Protein AF-A0A3D0R7E2-F1 (afdb_monomer_lite)

Radius of gyration: 16.31 Å; chains: 1; bounding box: 34×28×52 Å

Sequence (119 aa):
MNPTELSHALAQRSPPKRLQFIRQIILKQNQARFCEDGIIRMGTLKSIESARMDIGVKMAERLVHKLSLEGILCDKDLFLAPNSLCVIRFDDTQKALTQKARQSLEIIRQKVTQLVPIT

Foldseek 3Di:
DDQVVLQVVLQQDALLVNLVCCQCPVLVHDLCVLCVVVLDDSVRNVCSNVVVDAQDPVNLVSSQVSVVQCQKHFDSCSRHPSRDRTGIDGGVPSPVVSVVVVVVVVVVVVVVCVVDPPD

Structure (mmCIF, N/CA/C/O backbone):
data_AF-A0A3D0R7E2-F1
#
_entry.id   AF-A0A3D0R7E2-F1
#
loop_
_atom_site.group_PDB
_atom_site.id
_atom_site.type_symbol
_atom_site.label_atom_id
_atom_site.label_alt_id
_atom_site.label_comp_id
_atom_site.label_asym_id
_atom_site.label_entity_id
_atom_site.label_seq_id
_atom_site.pdbx_PDB_ins_code
_atom_site.Cartn_x
_atom_site.Cartn_y
_atom_site.Cartn_z
_atom_site.occupancy
_a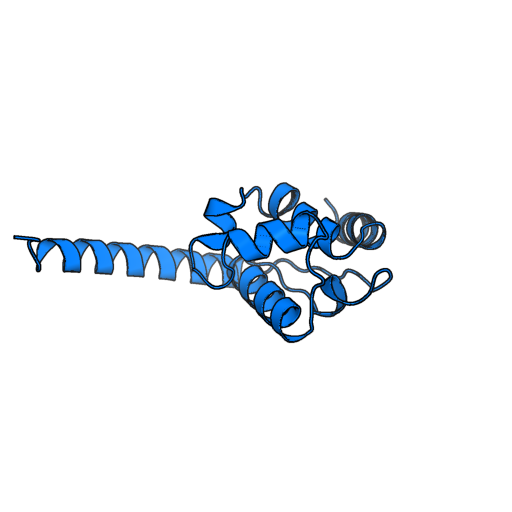tom_site.B_iso_or_equiv
_atom_site.auth_seq_id
_atom_site.auth_comp_id
_atom_site.auth_asym_id
_atom_site.auth_atom_id
_atom_site.pdbx_PDB_model_num
ATOM 1 N N . MET A 1 1 ? 6.471 16.818 -7.713 1.00 64.31 1 MET A N 1
ATOM 2 C CA . MET A 1 1 ? 6.931 15.721 -8.587 1.00 64.31 1 MET A CA 1
ATOM 3 C C . MET A 1 1 ? 5.909 15.607 -9.693 1.00 64.31 1 MET A C 1
ATOM 5 O O . MET A 1 1 ? 4.727 15.542 -9.364 1.00 64.31 1 MET A O 1
ATOM 9 N N . ASN A 1 2 ? 6.313 15.691 -10.958 1.00 75.69 2 ASN A N 1
ATOM 10 C CA . ASN A 1 2 ? 5.343 15.506 -12.036 1.00 75.69 2 ASN A CA 1
ATOM 11 C C . ASN A 1 2 ? 4.942 14.008 -12.131 1.00 75.69 2 ASN A C 1
ATOM 13 O O . ASN A 1 2 ? 5.660 13.142 -11.613 1.00 75.69 2 ASN A O 1
ATOM 17 N N . PRO A 1 3 ? 3.789 13.667 -12.735 1.00 73.56 3 PRO A N 1
ATOM 18 C CA . PRO A 1 3 ? 3.322 12.277 -12.807 1.00 73.56 3 PRO A CA 1
ATOM 19 C C . PRO A 1 3 ? 4.285 11.327 -13.542 1.00 73.56 3 PRO A C 1
ATOM 21 O O . PRO A 1 3 ? 4.395 10.150 -13.190 1.00 73.56 3 PRO A O 1
ATOM 24 N N . THR A 1 4 ? 5.015 11.836 -14.536 1.00 76.06 4 THR A N 1
ATOM 25 C CA . THR A 1 4 ? 5.952 11.063 -15.365 1.00 76.06 4 THR A CA 1
ATOM 26 C C . THR A 1 4 ? 7.209 10.662 -14.587 1.00 76.06 4 THR A C 1
ATOM 28 O O . THR A 1 4 ? 7.591 9.493 -14.579 1.00 76.06 4 THR A O 1
ATOM 31 N N . GLU A 1 5 ? 7.813 11.602 -13.859 1.00 81.75 5 GLU A N 1
ATOM 32 C CA . GLU A 1 5 ? 8.950 11.385 -12.954 1.00 81.75 5 GLU A CA 1
ATOM 33 C C . GLU A 1 5 ? 8.604 10.384 -11.858 1.00 81.75 5 GLU A C 1
ATOM 35 O O . GLU A 1 5 ? 9.414 9.521 -11.524 1.00 81.75 5 GLU A O 1
ATOM 40 N N . LEU A 1 6 ? 7.395 10.489 -11.300 1.00 84.94 6 LEU A N 1
ATOM 41 C CA . LEU A 1 6 ? 6.930 9.591 -10.251 1.00 84.94 6 LEU A CA 1
ATOM 42 C C . LEU A 1 6 ? 6.809 8.154 -10.771 1.00 84.94 6 LEU A C 1
ATOM 44 O O . LEU A 1 6 ? 7.311 7.221 -10.142 1.00 84.94 6 LEU A O 1
ATOM 48 N N . SER A 1 7 ? 6.192 7.996 -11.942 1.00 83.44 7 SER A N 1
ATOM 49 C CA . SER A 1 7 ? 6.028 6.696 -12.596 1.00 83.44 7 SER A CA 1
ATOM 50 C C . SER A 1 7 ? 7.387 6.062 -12.909 1.00 83.44 7 SER A C 1
ATOM 52 O O . SER A 1 7 ? 7.603 4.885 -12.623 1.00 83.44 7 SER A O 1
ATOM 54 N N . HIS A 1 8 ? 8.341 6.853 -13.409 1.00 84.00 8 HIS A N 1
ATOM 55 C CA . HIS A 1 8 ? 9.701 6.394 -13.692 1.00 84.00 8 HIS A CA 1
ATOM 56 C C . HIS A 1 8 ? 10.473 6.013 -12.415 1.00 84.00 8 HIS A C 1
ATOM 58 O O . HIS A 1 8 ? 11.107 4.958 -12.357 1.00 84.00 8 HIS A O 1
ATOM 64 N N . ALA A 1 9 ? 10.378 6.819 -11.351 1.00 86.19 9 ALA A N 1
ATOM 65 C CA . ALA A 1 9 ? 11.028 6.535 -10.071 1.00 86.19 9 ALA A CA 1
ATOM 66 C C . ALA A 1 9 ? 10.532 5.222 -9.437 1.00 86.19 9 ALA A C 1
ATOM 68 O O . ALA A 1 9 ? 11.321 4.481 -8.839 1.00 86.19 9 ALA A O 1
ATOM 69 N N . LEU A 1 10 ? 9.238 4.924 -9.577 1.00 88.56 10 LEU A N 1
ATOM 70 C CA . LEU A 1 10 ? 8.627 3.680 -9.112 1.00 88.56 10 LEU A CA 1
ATOM 71 C C . LEU A 1 10 ? 8.991 2.484 -9.994 1.00 88.56 10 LEU A C 1
ATOM 73 O O . LEU A 1 10 ? 9.296 1.419 -9.457 1.00 88.56 10 LEU A O 1
ATOM 77 N N . ALA A 1 11 ? 9.020 2.656 -11.317 1.00 86.75 11 ALA A N 1
ATOM 78 C CA . ALA A 1 11 ? 9.357 1.586 -12.254 1.00 86.75 11 ALA A CA 1
ATOM 79 C C . ALA A 1 11 ? 10.747 0.990 -11.972 1.00 86.75 11 ALA A C 1
ATOM 81 O O . ALA A 1 11 ? 10.898 -0.226 -11.976 1.00 86.75 11 ALA A O 1
ATOM 82 N N . GLN A 1 12 ? 11.725 1.825 -11.599 1.00 87.25 12 GLN A N 1
ATOM 83 C CA . GLN A 1 12 ? 13.088 1.395 -11.249 1.00 87.25 12 GLN A CA 1
ATOM 84 C C . GLN A 1 12 ? 13.216 0.661 -9.899 1.00 87.25 12 GLN A C 1
ATOM 86 O O . GLN A 1 12 ? 14.321 0.320 -9.477 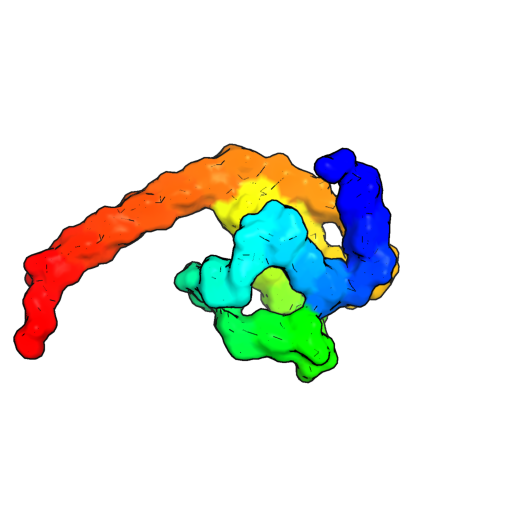1.00 87.25 12 GLN A O 1
ATOM 91 N N . ARG A 1 13 ? 12.117 0.462 -9.164 1.00 90.44 13 ARG A N 1
ATOM 92 C CA . ARG A 1 13 ? 12.121 -0.136 -7.820 1.00 90.44 13 ARG A CA 1
ATOM 93 C C . ARG A 1 13 ? 11.455 -1.497 -7.848 1.00 90.44 13 ARG A C 1
ATOM 95 O O . ARG A 1 13 ? 10.458 -1.689 -8.534 1.00 90.44 13 ARG A O 1
ATOM 102 N N . SER A 1 14 ? 11.955 -2.415 -7.024 1.00 91.88 14 SER A N 1
ATOM 103 C CA . SER A 1 14 ? 11.247 -3.666 -6.755 1.00 91.88 14 SER A CA 1
ATOM 104 C C . SER A 1 14 ? 9.911 -3.392 -6.049 1.00 91.88 14 SER A C 1
ATOM 106 O O . SER A 1 14 ? 9.773 -2.357 -5.383 1.00 91.88 14 SER A O 1
ATOM 108 N N . PRO A 1 15 ? 8.931 -4.307 -6.123 1.00 92.75 15 PRO A N 1
ATOM 109 C CA . PRO A 1 15 ? 7.625 -4.092 -5.507 1.00 92.75 15 PRO A CA 1
ATOM 110 C C . PRO A 1 15 ? 7.654 -3.713 -4.010 1.00 92.75 15 PRO A C 1
ATOM 112 O O . PRO A 1 15 ? 7.006 -2.729 -3.637 1.00 92.75 15 PRO A O 1
ATOM 115 N N . PRO A 1 16 ? 8.477 -4.355 -3.151 1.00 94.50 16 PRO A N 1
ATOM 116 C CA . PRO A 1 16 ? 8.696 -3.897 -1.776 1.00 94.50 16 PRO A CA 1
ATOM 117 C C . PRO A 1 16 ? 9.165 -2.443 -1.659 1.00 94.50 16 PRO A C 1
ATOM 119 O O . PRO A 1 16 ? 8.710 -1.686 -0.799 1.00 94.50 16 PRO A O 1
ATOM 122 N N . LYS A 1 17 ? 10.087 -2.036 -2.538 1.00 94.50 17 LYS A N 1
ATOM 123 C CA . LYS A 1 17 ? 10.670 -0.693 -2.542 1.00 94.50 17 LYS A CA 1
ATOM 124 C C . LYS A 1 17 ? 9.717 0.353 -3.106 1.00 94.50 17 LYS A C 1
ATOM 126 O O . LYS A 1 17 ? 9.777 1.498 -2.664 1.00 94.50 17 LYS A O 1
ATOM 131 N N . ARG A 1 18 ? 8.805 -0.023 -4.005 1.00 93.88 18 ARG A N 1
ATOM 132 C CA . ARG A 1 18 ? 7.697 0.841 -4.443 1.00 93.88 18 ARG A CA 1
ATOM 133 C C . ARG A 1 18 ? 6.769 1.164 -3.286 1.00 93.88 18 ARG A C 1
ATOM 135 O O . ARG A 1 18 ? 6.519 2.338 -3.037 1.00 93.88 18 ARG A O 1
ATOM 142 N N . LEU A 1 19 ? 6.334 0.152 -2.530 1.00 95.31 19 LEU A N 1
ATOM 143 C CA . LEU A 1 19 ? 5.502 0.363 -1.344 1.00 95.31 19 LEU A CA 1
ATOM 144 C C . LEU A 1 19 ? 6.190 1.287 -0.331 1.00 95.31 19 LEU A C 1
ATOM 146 O O . LEU A 1 19 ? 5.600 2.272 0.118 1.00 95.31 19 LEU A O 1
ATOM 150 N N . GLN A 1 20 ? 7.463 1.012 -0.034 1.00 96.06 20 GLN A N 1
ATOM 151 C CA . GLN A 1 20 ? 8.253 1.848 0.866 1.00 96.06 20 GLN A CA 1
ATOM 152 C C . GLN A 1 20 ? 8.333 3.301 0.372 1.00 96.06 20 GLN A C 1
ATOM 154 O O . GLN A 1 20 ? 8.143 4.229 1.160 1.00 96.06 20 GLN A O 1
ATOM 159 N N . PHE A 1 21 ? 8.576 3.503 -0.925 1.00 94.69 21 PHE A N 1
ATOM 160 C CA . PHE A 1 21 ? 8.648 4.827 -1.539 1.00 94.69 21 PHE A CA 1
ATOM 161 C C . PHE A 1 21 ? 7.315 5.574 -1.450 1.00 94.69 21 PHE A C 1
ATOM 163 O O . PHE A 1 21 ? 7.291 6.726 -1.022 1.00 94.69 21 PHE A O 1
ATOM 170 N N . ILE A 1 22 ? 6.199 4.922 -1.788 1.00 94.56 22 ILE A N 1
ATOM 171 C CA . ILE A 1 22 ? 4.862 5.524 -1.705 1.00 94.56 22 ILE A CA 1
ATOM 172 C C . ILE A 1 22 ? 4.583 5.978 -0.272 1.00 94.56 22 ILE A C 1
ATOM 174 O O . ILE A 1 22 ? 4.219 7.129 -0.038 1.00 94.56 22 ILE A O 1
ATOM 178 N N . ARG A 1 23 ? 4.827 5.111 0.713 1.00 95.75 23 ARG A N 1
ATOM 179 C CA . ARG A 1 23 ? 4.572 5.433 2.118 1.00 95.75 23 ARG A CA 1
ATOM 180 C C . ARG A 1 23 ? 5.451 6.580 2.630 1.00 95.75 23 ARG A C 1
ATOM 182 O O . ARG A 1 23 ? 4.949 7.486 3.293 1.00 95.75 23 ARG A O 1
ATOM 189 N N . GLN A 1 24 ? 6.755 6.542 2.359 1.00 95.19 24 GLN A N 1
ATOM 190 C CA . GLN A 1 24 ? 7.706 7.495 2.941 1.00 95.19 24 GLN A CA 1
ATOM 191 C C . GLN A 1 24 ? 7.767 8.823 2.188 1.00 95.19 24 GLN A C 1
ATOM 193 O O . GLN A 1 24 ? 7.828 9.875 2.816 1.00 95.19 24 GLN A O 1
ATOM 198 N N . ILE A 1 25 ? 7.758 8.786 0.856 1.00 93.25 25 ILE A N 1
ATOM 199 C CA . ILE A 1 25 ? 8.008 9.966 0.023 1.00 93.25 25 ILE A CA 1
ATOM 200 C C . ILE A 1 25 ? 6.700 10.641 -0.375 1.00 93.25 25 ILE A C 1
ATOM 202 O O . ILE A 1 25 ? 6.582 11.859 -0.254 1.00 93.25 25 ILE A O 1
ATOM 206 N N . ILE A 1 26 ? 5.706 9.860 -0.811 1.00 91.12 26 ILE A N 1
ATOM 207 C CA . ILE A 1 26 ? 4.427 10.407 -1.282 1.00 91.12 26 ILE A CA 1
ATOM 208 C C . ILE A 1 26 ? 3.524 10.735 -0.090 1.00 91.12 26 ILE A C 1
ATOM 210 O O . ILE A 1 26 ? 3.101 11.876 0.078 1.00 91.12 26 ILE A O 1
ATOM 214 N N . LEU A 1 27 ? 3.258 9.745 0.765 1.00 91.88 27 LEU A N 1
ATOM 215 C CA . LEU A 1 27 ? 2.347 9.899 1.902 1.00 91.88 27 LEU A CA 1
ATOM 216 C C . LEU A 1 27 ? 3.001 10.556 3.121 1.00 91.88 27 LEU A C 1
ATOM 218 O O . LEU A 1 27 ? 2.291 11.084 3.975 1.00 91.88 27 LEU A O 1
ATOM 222 N N . LYS A 1 28 ? 4.338 10.530 3.214 1.00 94.75 28 LYS A N 1
ATOM 223 C CA . LYS A 1 28 ? 5.105 11.036 4.366 1.00 94.75 28 LYS A CA 1
ATOM 224 C C . LYS A 1 28 ? 4.661 10.409 5.695 1.00 94.75 28 LYS A C 1
ATOM 226 O O . LYS A 1 28 ? 4.552 11.081 6.719 1.00 94.75 28 LYS A O 1
ATOM 231 N N . GLN A 1 29 ? 4.389 9.104 5.678 1.00 94.06 29 GLN A N 1
ATOM 232 C CA . GLN A 1 29 ? 3.935 8.341 6.841 1.00 94.06 29 GLN A CA 1
ATOM 233 C C . GLN A 1 29 ? 5.007 7.355 7.322 1.00 94.06 29 GLN A C 1
ATOM 235 O O . GLN A 1 29 ? 5.719 6.721 6.537 1.00 94.06 29 GLN A O 1
ATOM 240 N N . ASN A 1 30 ? 5.101 7.169 8.639 1.00 95.56 30 ASN A N 1
ATOM 241 C CA . ASN A 1 30 ? 5.826 6.038 9.219 1.00 95.56 30 ASN A CA 1
ATOM 242 C C . ASN A 1 30 ? 4.965 4.755 9.157 1.00 95.56 30 ASN A C 1
ATOM 244 O O . ASN A 1 30 ? 3.800 4.797 8.760 1.00 95.56 30 ASN A O 1
ATOM 248 N N . GLN A 1 31 ? 5.539 3.601 9.512 1.00 94.94 31 GLN A N 1
ATOM 249 C CA . GLN A 1 31 ? 4.824 2.316 9.453 1.00 94.94 31 GLN A CA 1
ATOM 250 C C . GLN A 1 31 ? 3.608 2.279 10.392 1.00 94.94 31 GLN A C 1
ATOM 252 O O . GLN A 1 31 ? 2.561 1.781 9.994 1.00 94.94 31 GLN A O 1
ATOM 257 N N . ALA A 1 32 ? 3.725 2.838 11.601 1.00 94.44 32 ALA A N 1
ATOM 258 C CA . ALA A 1 32 ? 2.641 2.848 12.583 1.00 94.44 32 ALA A CA 1
ATOM 259 C C . ALA A 1 32 ? 1.412 3.607 12.062 1.00 94.44 32 ALA A C 1
ATOM 261 O O . ALA A 1 32 ? 0.317 3.054 12.037 1.00 94.44 32 ALA A O 1
ATOM 262 N N . ARG A 1 33 ? 1.612 4.829 11.555 1.00 94.12 33 ARG A N 1
ATOM 263 C CA . ARG A 1 33 ? 0.544 5.661 10.988 1.00 94.12 33 ARG A CA 1
ATOM 264 C C . ARG A 1 33 ? -0.079 5.034 9.744 1.00 94.12 33 ARG A C 1
ATOM 266 O O . ARG A 1 33 ? -1.292 5.056 9.584 1.00 94.12 33 ARG A O 1
ATOM 273 N N . PHE A 1 34 ? 0.735 4.441 8.873 1.00 95.69 34 PHE A N 1
ATOM 274 C CA . PHE A 1 34 ? 0.217 3.758 7.688 1.00 95.69 34 PHE A CA 1
ATOM 275 C C . PHE A 1 34 ? -0.683 2.565 8.054 1.00 95.69 34 PHE A C 1
ATOM 277 O O . PHE A 1 34 ? -1.666 2.307 7.367 1.00 95.69 34 PHE A O 1
ATOM 284 N N . CYS A 1 35 ? -0.379 1.869 9.150 1.00 95.81 35 CYS A N 1
ATOM 285 C CA . CYS A 1 35 ? -1.104 0.688 9.622 1.00 95.81 35 CYS A CA 1
ATOM 286 C C . CYS A 1 35 ? -2.230 0.982 10.631 1.00 95.81 35 CYS A C 1
ATOM 288 O O . CYS A 1 35 ? -2.819 0.038 11.152 1.00 95.81 35 CYS A O 1
ATOM 290 N N . GLU A 1 36 ? -2.525 2.251 10.926 1.00 92.00 36 GLU A N 1
ATOM 291 C CA . GLU A 1 36 ? -3.444 2.654 12.004 1.00 92.00 36 GLU A CA 1
ATOM 292 C C . GLU A 1 36 ? -4.879 2.126 11.823 1.00 92.00 36 GLU A C 1
ATOM 294 O O . GLU A 1 36 ? -5.543 1.795 12.799 1.00 92.00 36 GLU A O 1
ATOM 299 N N . ASP A 1 37 ? -5.342 1.974 10.580 1.00 88.62 37 ASP A N 1
ATOM 300 C CA . ASP A 1 37 ? -6.676 1.440 10.262 1.00 88.62 37 ASP A CA 1
ATOM 301 C C . ASP A 1 37 ? -6.776 -0.094 10.304 1.00 88.62 37 ASP A C 1
ATOM 303 O O . ASP A 1 37 ? -7.856 -0.652 10.116 1.00 88.62 37 ASP A O 1
ATOM 307 N N . GLY A 1 38 ? -5.664 -0.796 10.533 1.00 91.81 38 GLY A N 1
ATOM 308 C CA . GLY A 1 38 ? -5.639 -2.253 10.640 1.00 91.81 38 GLY A CA 1
ATOM 309 C C . GLY A 1 38 ? -5.822 -3.017 9.324 1.00 91.81 38 GLY A C 1
ATOM 310 O O . GLY A 1 38 ? -5.758 -4.249 9.347 1.00 91.81 38 GLY A O 1
ATOM 311 N N . ILE A 1 39 ? -5.972 -2.343 8.173 1.00 94.31 39 ILE A N 1
ATOM 312 C CA . ILE A 1 39 ? -6.084 -3.000 6.854 1.00 94.31 39 ILE A CA 1
ATOM 313 C C . ILE A 1 39 ? -4.822 -3.821 6.568 1.00 94.31 39 ILE A C 1
ATOM 315 O O . ILE A 1 39 ? -4.877 -4.941 6.049 1.00 94.31 39 ILE A O 1
ATOM 319 N N . ILE A 1 40 ? -3.670 -3.272 6.960 1.00 96.50 40 ILE A N 1
ATOM 320 C CA . ILE A 1 40 ? -2.372 -3.938 6.904 1.00 96.50 40 ILE A CA 1
ATOM 321 C C . ILE A 1 40 ? -1.756 -3.926 8.293 1.00 96.50 40 ILE A C 1
ATOM 323 O O . ILE A 1 40 ? -1.543 -2.872 8.885 1.00 96.50 40 ILE A O 1
ATOM 327 N N . ARG A 1 41 ? -1.411 -5.110 8.801 1.00 96.19 41 ARG A N 1
ATOM 328 C CA . ARG A 1 41 ? -0.719 -5.240 10.086 1.00 96.19 41 ARG A CA 1
ATOM 329 C C . ARG A 1 41 ? 0.716 -4.732 9.969 1.00 96.19 41 ARG A C 1
ATOM 331 O O . ARG A 1 41 ? 1.410 -5.038 9.000 1.00 96.19 41 ARG A O 1
ATOM 338 N N . MET A 1 42 ? 1.200 -4.055 11.009 1.00 96.56 42 MET A N 1
ATOM 339 C CA . MET A 1 42 ? 2.554 -3.488 11.039 1.00 96.56 42 MET A CA 1
ATOM 340 C C . MET A 1 42 ? 3.652 -4.539 10.803 1.00 96.56 42 MET A C 1
ATOM 342 O O . MET A 1 42 ? 4.585 -4.296 10.040 1.00 96.56 42 MET A O 1
ATOM 346 N N . GLY A 1 43 ? 3.520 -5.734 11.393 1.00 96.81 43 GLY A N 1
ATOM 347 C CA . GLY A 1 43 ? 4.460 -6.838 11.162 1.00 96.81 43 GLY A CA 1
ATOM 348 C C . GLY A 1 43 ? 4.497 -7.287 9.698 1.00 96.81 43 GLY A C 1
ATOM 349 O O . GLY A 1 43 ? 5.571 -7.478 9.136 1.00 96.81 43 GLY A O 1
ATOM 350 N N . THR A 1 44 ? 3.331 -7.372 9.056 1.00 96.75 44 THR A N 1
ATOM 351 C CA . THR A 1 44 ? 3.202 -7.714 7.635 1.00 96.75 44 THR A CA 1
ATOM 352 C C . THR A 1 44 ? 3.860 -6.660 6.751 1.00 96.75 44 THR A C 1
ATOM 354 O O . THR A 1 44 ? 4.659 -7.013 5.888 1.00 96.75 44 THR A O 1
ATOM 357 N N . LEU A 1 45 ? 3.594 -5.372 7.003 1.00 97.62 45 LEU A N 1
ATOM 358 C CA . LEU A 1 45 ? 4.235 -4.273 6.277 1.00 97.62 45 LEU A CA 1
ATOM 359 C C . LEU A 1 45 ? 5.763 -4.337 6.407 1.00 97.62 45 LEU A C 1
ATOM 361 O O . LEU A 1 45 ? 6.471 -4.227 5.408 1.00 97.62 45 LEU A O 1
ATOM 365 N N . LYS A 1 46 ? 6.276 -4.567 7.622 1.00 97.12 46 LYS A N 1
ATOM 366 C CA . LYS A 1 46 ? 7.716 -4.686 7.880 1.00 97.12 46 LYS A CA 1
ATOM 367 C C . LYS A 1 46 ? 8.338 -5.852 7.108 1.00 97.12 46 LYS A C 1
ATOM 369 O O . LYS A 1 46 ? 9.408 -5.680 6.525 1.00 97.12 46 LYS A O 1
ATOM 374 N N . SER A 1 47 ? 7.683 -7.012 7.069 1.00 97.50 47 SER A N 1
ATOM 375 C CA . SER A 1 47 ? 8.161 -8.170 6.300 1.00 97.50 47 SER A CA 1
ATOM 376 C C . SER A 1 47 ? 8.175 -7.908 4.794 1.00 97.50 47 SER A C 1
ATOM 378 O O . SER A 1 47 ? 9.147 -8.273 4.138 1.00 97.50 47 SER A O 1
ATOM 380 N N . ILE A 1 48 ? 7.163 -7.212 4.261 1.00 96.50 48 ILE A N 1
ATOM 381 C CA . ILE A 1 48 ? 7.128 -6.807 2.847 1.00 96.50 48 ILE A CA 1
ATOM 382 C C . ILE A 1 48 ? 8.275 -5.846 2.545 1.00 96.50 48 ILE A C 1
ATOM 384 O O . ILE A 1 48 ? 9.088 -6.133 1.679 1.00 96.50 48 ILE A O 1
ATOM 388 N N . GLU A 1 49 ? 8.389 -4.725 3.265 1.00 95.31 49 GLU A N 1
ATOM 389 C CA . GLU A 1 49 ? 9.385 -3.679 2.970 1.00 95.31 49 GLU A CA 1
ATOM 390 C C . GLU A 1 49 ? 10.839 -4.154 3.147 1.00 95.31 49 GLU A C 1
ATOM 392 O O . GLU A 1 49 ? 11.754 -3.616 2.514 1.00 95.31 49 GLU A O 1
ATOM 397 N N . SER A 1 50 ? 11.052 -5.171 3.990 1.00 94.50 50 SER A N 1
ATOM 398 C CA . SER A 1 50 ? 12.343 -5.850 4.163 1.00 94.50 50 SER A CA 1
ATOM 399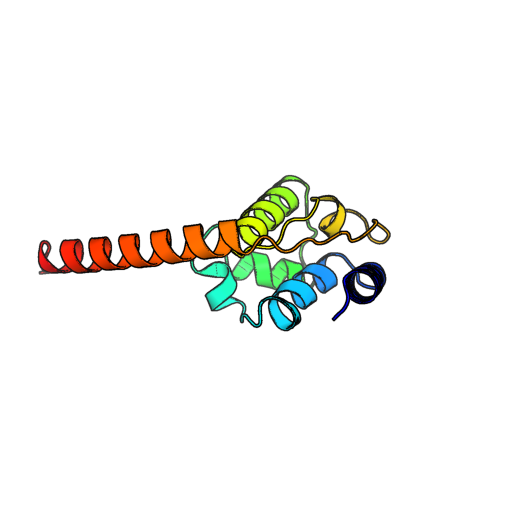 C C . SER A 1 50 ? 12.575 -7.002 3.179 1.00 94.50 50 SER A C 1
ATOM 401 O O . SER A 1 50 ? 13.586 -7.687 3.303 1.00 94.50 50 SER A O 1
ATOM 403 N N . ALA A 1 51 ? 11.669 -7.209 2.214 1.00 93.06 51 ALA A N 1
ATOM 404 C CA . ALA A 1 51 ? 11.701 -8.287 1.224 1.00 93.06 51 ALA A CA 1
ATOM 405 C C . ALA A 1 51 ? 11.785 -9.703 1.834 1.00 93.06 51 ALA A C 1
ATOM 407 O O . ALA A 1 51 ? 12.266 -10.633 1.200 1.00 93.06 51 ALA A O 1
ATOM 408 N N . ARG A 1 52 ? 11.308 -9.875 3.075 1.00 93.94 52 ARG A N 1
ATOM 409 C CA . ARG A 1 52 ? 11.182 -11.184 3.744 1.00 93.94 52 ARG A CA 1
ATOM 410 C C . ARG A 1 52 ? 9.877 -11.897 3.399 1.00 93.94 52 ARG A C 1
ATOM 412 O O . ARG A 1 52 ? 9.697 -13.051 3.770 1.00 93.94 52 ARG A O 1
ATOM 419 N N . MET A 1 53 ? 8.945 -11.188 2.769 1.00 93.69 53 MET A N 1
ATOM 420 C CA . MET A 1 53 ? 7.666 -11.719 2.325 1.00 93.69 53 MET A CA 1
ATOM 421 C C . MET A 1 53 ? 7.301 -11.097 0.981 1.00 93.69 53 MET A C 1
ATOM 423 O O . MET A 1 53 ? 7.260 -9.869 0.862 1.00 93.69 53 MET A O 1
ATOM 427 N N . ASP A 1 54 ? 6.991 -11.946 0.008 1.00 92.06 54 ASP A N 1
ATOM 428 C CA . ASP A 1 54 ? 6.505 -11.511 -1.296 1.00 92.06 54 ASP A CA 1
ATOM 429 C C . ASP A 1 54 ? 5.075 -10.973 -1.217 1.00 92.06 54 ASP A C 1
ATOM 431 O O . ASP A 1 54 ? 4.266 -11.352 -0.361 1.00 92.06 54 ASP A O 1
ATOM 435 N N . ILE A 1 55 ? 4.748 -10.071 -2.139 1.00 94.62 55 ILE A N 1
ATOM 436 C CA . ILE A 1 55 ? 3.407 -9.508 -2.244 1.00 94.62 55 ILE A CA 1
ATOM 437 C C . ILE A 1 55 ? 2.580 -10.412 -3.160 1.00 94.62 55 ILE A C 1
ATOM 439 O O . ILE A 1 55 ? 2.700 -10.363 -4.377 1.00 94.62 55 ILE A O 1
ATOM 443 N N . GLY A 1 56 ? 1.717 -11.239 -2.571 1.00 94.88 56 GLY A N 1
ATOM 444 C CA . GLY A 1 56 ? 0.711 -11.992 -3.325 1.00 94.88 56 GLY A CA 1
ATOM 445 C C . GLY A 1 56 ? -0.483 -11.126 -3.749 1.00 94.88 56 GLY A C 1
ATOM 446 O O . GLY A 1 56 ? -0.720 -10.057 -3.185 1.00 94.88 56 GLY A O 1
ATOM 447 N N . VAL A 1 57 ? -1.301 -11.630 -4.679 1.00 95.31 57 VAL A N 1
ATOM 448 C CA . VAL A 1 57 ? -2.462 -10.917 -5.263 1.00 95.31 57 VAL A CA 1
ATOM 449 C C . VAL A 1 57 ? -3.394 -10.323 -4.201 1.00 95.31 57 VAL A C 1
ATOM 451 O O . VAL A 1 57 ? -3.672 -9.128 -4.224 1.00 95.31 57 VAL A O 1
ATOM 454 N N . LYS A 1 58 ? -3.795 -11.120 -3.201 1.00 95.88 58 LYS A N 1
ATOM 455 C CA . LYS A 1 58 ? -4.670 -10.654 -2.107 1.00 95.88 58 LYS A CA 1
ATOM 456 C C . LYS A 1 58 ? -4.048 -9.525 -1.281 1.00 95.88 58 LYS A C 1
ATOM 458 O O . LYS A 1 58 ? -4.757 -8.674 -0.754 1.00 95.88 58 LYS A O 1
ATOM 463 N N . MET A 1 59 ? -2.725 -9.534 -1.114 1.00 96.81 59 MET A N 1
ATOM 464 C CA . MET A 1 59 ? -2.023 -8.468 -0.400 1.00 96.81 59 MET A CA 1
ATOM 465 C C . MET A 1 59 ? -1.924 -7.210 -1.266 1.00 96.81 59 MET A C 1
ATOM 467 O O . MET A 1 59 ? -2.139 -6.116 -0.756 1.00 96.81 59 MET A O 1
ATOM 471 N N . ALA A 1 60 ? -1.665 -7.361 -2.567 1.00 96.25 60 ALA A N 1
ATOM 472 C CA . ALA A 1 60 ? -1.664 -6.252 -3.515 1.00 96.25 60 ALA A CA 1
ATOM 473 C C . ALA A 1 60 ? -3.031 -5.548 -3.565 1.00 96.25 60 ALA A C 1
ATOM 475 O O . ALA A 1 60 ? -3.086 -4.327 -3.489 1.00 96.25 60 ALA A O 1
ATOM 476 N N . GLU A 1 61 ? -4.137 -6.295 -3.576 1.00 96.44 61 GLU A N 1
ATOM 477 C CA . GLU A 1 61 ? -5.495 -5.732 -3.512 1.00 96.44 61 GLU A CA 1
ATOM 478 C C . GLU A 1 61 ? -5.737 -4.939 -2.219 1.00 96.44 61 GLU A C 1
ATOM 480 O O . GLU A 1 61 ? -6.269 -3.829 -2.253 1.00 96.44 61 GLU A O 1
ATOM 485 N N . ARG A 1 62 ? -5.282 -5.458 -1.070 1.00 96.62 62 ARG A N 1
ATOM 486 C CA . ARG A 1 62 ? -5.353 -4.732 0.211 1.00 96.62 62 ARG A CA 1
ATOM 487 C C . ARG A 1 62 ? -4.508 -3.463 0.210 1.00 96.62 62 ARG A C 1
ATOM 489 O O . ARG A 1 62 ? -4.937 -2.455 0.766 1.00 96.62 62 ARG A O 1
ATOM 496 N N . LEU A 1 63 ? -3.327 -3.503 -0.403 1.00 96.75 63 LEU A N 1
ATOM 497 C CA . LEU A 1 63 ? -2.450 -2.343 -0.558 1.00 96.75 63 LEU A CA 1
ATOM 498 C C . LEU A 1 63 ? -3.099 -1.272 -1.434 1.00 96.75 63 LEU A C 1
ATOM 500 O O . LEU A 1 63 ? -3.131 -0.114 -1.032 1.00 96.75 63 LEU A O 1
ATOM 504 N N . VAL A 1 64 ? -3.671 -1.659 -2.576 1.00 95.94 64 VAL A N 1
ATOM 505 C CA . VAL A 1 64 ? -4.426 -0.753 -3.455 1.00 95.94 64 VAL A CA 1
ATOM 506 C C . VAL A 1 64 ? -5.591 -0.123 -2.699 1.00 95.94 64 VAL A C 1
ATOM 508 O O . VAL A 1 64 ? -5.741 1.097 -2.711 1.00 95.94 64 VAL A O 1
ATOM 511 N N . HIS A 1 65 ? -6.373 -0.925 -1.971 1.00 95.06 65 HIS A N 1
ATOM 512 C CA . HIS A 1 65 ? -7.474 -0.406 -1.165 1.00 95.06 65 HIS A CA 1
ATOM 513 C C . HIS A 1 65 ? -6.983 0.597 -0.111 1.00 95.06 65 HIS A C 1
ATOM 515 O O . HIS A 1 65 ? -7.479 1.722 -0.055 1.00 95.06 65 HIS A O 1
ATOM 521 N N . LYS A 1 66 ? -5.957 0.241 0.671 1.00 94.94 66 LYS A N 1
ATOM 522 C CA . LYS A 1 66 ? -5.348 1.134 1.66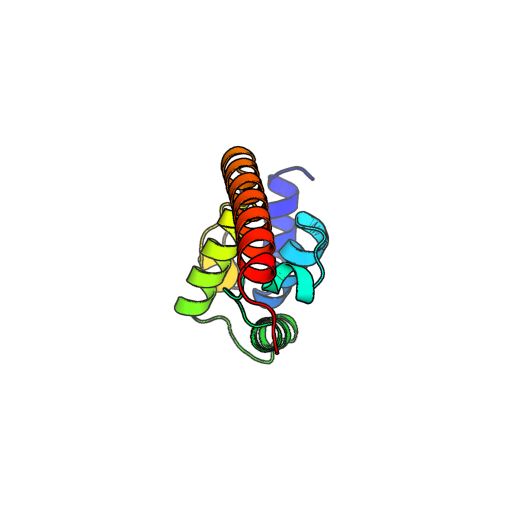7 1.00 94.94 66 LYS A CA 1
ATOM 523 C C . LYS A 1 66 ? -4.872 2.449 1.043 1.00 94.94 66 LYS A C 1
ATOM 525 O O . LYS A 1 66 ? -5.104 3.507 1.615 1.00 94.94 66 LYS A O 1
ATOM 530 N N . LEU A 1 67 ? -4.221 2.397 -0.116 1.00 94.56 67 LEU A N 1
ATOM 531 C CA . LEU A 1 67 ? -3.738 3.584 -0.819 1.00 94.56 67 LEU A CA 1
ATOM 532 C C . LEU A 1 67 ? -4.880 4.458 -1.344 1.00 94.56 67 LEU A C 1
ATOM 534 O O . LEU A 1 67 ? -4.795 5.678 -1.220 1.00 94.56 67 LEU A O 1
ATOM 538 N N . SER A 1 68 ? -5.974 3.859 -1.822 1.00 93.81 68 SER A N 1
ATOM 539 C CA . SER A 1 68 ? -7.155 4.612 -2.268 1.00 93.81 68 SER A CA 1
ATOM 540 C C . SER A 1 68 ? -7.764 5.458 -1.143 1.00 93.81 68 SER A C 1
ATOM 542 O O . SER A 1 68 ? -8.104 6.620 -1.349 1.00 93.81 68 SER A O 1
ATOM 544 N N . LEU A 1 69 ? -7.786 4.933 0.087 1.00 90.69 69 LEU A N 1
ATOM 545 C CA . LEU A 1 69 ? -8.245 5.662 1.276 1.00 90.69 69 LEU A CA 1
ATOM 546 C C . LEU A 1 69 ? -7.334 6.846 1.640 1.00 90.69 69 LEU A C 1
ATOM 548 O O . LEU A 1 69 ? -7.770 7.807 2.270 1.00 90.69 69 LEU A O 1
ATOM 552 N N . GLU A 1 70 ? -6.067 6.794 1.234 1.00 89.88 70 GLU A N 1
ATOM 553 C CA . GLU A 1 70 ? -5.096 7.879 1.401 1.00 89.88 70 GLU A CA 1
ATOM 554 C C . GLU A 1 70 ? -5.057 8.830 0.180 1.00 89.88 70 GLU A C 1
ATOM 556 O O . GLU A 1 70 ? -4.229 9.746 0.142 1.00 89.88 70 GLU A O 1
ATOM 561 N N . GLY A 1 71 ? -5.955 8.643 -0.799 1.00 89.81 71 GLY A N 1
ATOM 562 C CA . GLY A 1 71 ? -6.072 9.462 -2.011 1.00 89.81 71 GLY A CA 1
ATOM 563 C C . GLY A 1 71 ? -5.150 9.051 -3.157 1.00 89.81 71 GLY A C 1
ATOM 564 O O . GLY A 1 71 ? -4.835 9.877 -4.010 1.00 89.81 71 GLY A O 1
ATOM 565 N N . ILE A 1 72 ? -4.660 7.810 -3.166 1.00 91.69 72 ILE A N 1
ATOM 566 C CA . ILE A 1 72 ? -3.751 7.284 -4.189 1.00 91.69 72 ILE A CA 1
ATOM 567 C C . ILE A 1 72 ? -4.457 6.177 -4.972 1.00 91.69 72 ILE A C 1
ATOM 569 O O . ILE A 1 72 ? -4.690 5.083 -4.459 1.00 91.69 72 ILE A O 1
ATOM 573 N N . LEU A 1 73 ? -4.741 6.440 -6.246 1.00 91.56 73 LEU A N 1
ATOM 574 C CA . LEU A 1 73 ? -5.305 5.469 -7.178 1.00 91.56 73 LEU A CA 1
ATOM 575 C C . LEU A 1 73 ? -4.177 4.789 -7.957 1.00 91.56 73 LEU A C 1
ATOM 577 O O . LEU A 1 73 ? -3.366 5.457 -8.604 1.00 91.56 73 LEU A O 1
ATOM 581 N N . CYS A 1 74 ? -4.126 3.462 -7.890 1.00 92.06 74 CYS A N 1
ATOM 582 C CA . CYS A 1 74 ? -3.131 2.642 -8.574 1.00 92.06 74 CYS A CA 1
ATOM 583 C C . CYS A 1 74 ? -3.668 1.232 -8.845 1.00 92.06 74 CYS A C 1
ATOM 585 O O . CYS A 1 74 ? -4.649 0.811 -8.233 1.00 92.06 74 CYS A O 1
ATOM 587 N N . ASP A 1 75 ? -3.010 0.512 -9.753 1.00 92.19 75 ASP A N 1
ATOM 588 C CA . ASP A 1 75 ? -3.308 -0.893 -10.037 1.00 92.19 75 ASP A CA 1
ATOM 589 C C . ASP A 1 75 ? -2.478 -1.838 -9.148 1.00 92.19 75 ASP A C 1
ATOM 591 O O . ASP A 1 75 ? -1.369 -1.501 -8.720 1.00 92.19 75 ASP A O 1
ATOM 595 N N . LYS A 1 76 ? -2.992 -3.045 -8.888 1.00 93.19 76 LYS A N 1
ATOM 596 C CA . LYS A 1 76 ? -2.295 -4.086 -8.117 1.00 93.19 76 LYS A CA 1
ATOM 597 C C . LYS A 1 76 ? -0.980 -4.519 -8.765 1.00 93.19 76 LYS A C 1
ATOM 599 O O . LYS A 1 76 ? -0.059 -4.902 -8.043 1.00 93.19 76 LYS A O 1
ATOM 604 N N . ASP A 1 77 ? -0.856 -4.402 -10.085 1.00 91.94 77 ASP A N 1
ATOM 605 C CA . ASP A 1 77 ? 0.354 -4.733 -10.838 1.00 91.94 77 ASP A CA 1
ATOM 606 C C . ASP A 1 77 ? 1.564 -3.908 -10.400 1.00 91.94 77 ASP A C 1
ATOM 608 O O . ASP A 1 77 ? 2.705 -4.368 -10.520 1.00 91.94 77 ASP A O 1
ATOM 612 N N . LEU A 1 78 ? 1.332 -2.739 -9.790 1.00 91.75 78 LEU A N 1
ATOM 613 C CA . LEU A 1 78 ? 2.354 -1.940 -9.116 1.00 91.75 78 LEU A CA 1
ATOM 614 C C . LEU A 1 78 ? 3.151 -2.764 -8.091 1.00 91.75 78 LEU A C 1
ATOM 616 O O . LEU A 1 78 ? 4.343 -2.513 -7.891 1.00 91.75 78 LEU A O 1
ATOM 620 N N . PHE A 1 79 ? 2.508 -3.756 -7.469 1.00 93.50 79 PHE A N 1
ATOM 621 C CA . PHE A 1 79 ? 3.071 -4.587 -6.408 1.00 93.50 79 PHE A CA 1
ATOM 622 C C . PHE A 1 79 ? 3.397 -6.026 -6.821 1.00 93.50 79 PHE A C 1
ATOM 624 O O . PHE A 1 79 ? 4.014 -6.742 -6.036 1.00 93.50 79 PHE A O 1
ATOM 631 N N . LEU A 1 80 ? 2.990 -6.461 -8.013 1.00 90.38 80 LEU A N 1
ATOM 632 C CA . LEU A 1 80 ? 3.142 -7.855 -8.441 1.00 90.38 80 LEU A CA 1
ATOM 633 C C . LEU A 1 80 ? 4.291 -8.042 -9.433 1.00 90.38 80 LEU A C 1
ATOM 635 O O . LEU A 1 80 ? 5.003 -9.040 -9.361 1.00 90.38 80 LEU A O 1
ATOM 639 N N . ALA A 1 81 ? 4.506 -7.082 -10.335 1.00 82.88 81 ALA A N 1
ATOM 640 C CA . ALA A 1 81 ? 5.478 -7.225 -11.413 1.00 82.88 81 ALA A CA 1
ATOM 641 C C . ALA A 1 81 ? 6.659 -6.249 -11.254 1.00 82.88 81 ALA A C 1
ATOM 643 O O . ALA A 1 81 ? 6.446 -5.043 -11.124 1.00 82.88 81 ALA A O 1
ATOM 644 N N . PRO A 1 82 ? 7.920 -6.712 -11.329 1.00 73.00 82 PRO A N 1
ATOM 645 C CA . PRO A 1 82 ? 9.096 -5.855 -11.173 1.00 73.00 82 PRO A CA 1
ATOM 646 C C . PRO A 1 82 ? 9.259 -4.813 -12.289 1.00 73.00 82 PRO A C 1
ATOM 648 O O . PRO A 1 82 ? 9.918 -3.812 -12.055 1.00 73.00 82 PRO A O 1
ATOM 651 N N . ASN A 1 83 ? 8.603 -4.976 -13.444 1.00 71.25 83 ASN A N 1
ATOM 652 C CA . ASN A 1 83 ? 8.691 -4.057 -14.590 1.00 71.25 83 ASN A CA 1
ATOM 653 C C . ASN A 1 83 ? 7.321 -3.511 -15.038 1.00 71.25 83 ASN A C 1
ATOM 655 O O . ASN A 1 83 ? 7.164 -3.108 -16.189 1.00 71.25 83 ASN A O 1
ATOM 659 N N . SER A 1 84 ? 6.305 -3.529 -14.169 1.00 76.38 84 SER A N 1
ATOM 660 C CA . SER A 1 84 ? 4.994 -2.968 -14.510 1.00 76.38 84 SER A CA 1
ATOM 661 C C . SER A 1 84 ? 5.040 -1.456 -14.710 1.00 76.38 84 SER A C 1
ATOM 663 O O . SER A 1 84 ? 5.795 -0.729 -14.055 1.00 76.38 84 SER A O 1
ATOM 665 N N . LEU A 1 85 ? 4.163 -0.977 -15.594 1.00 77.31 85 LEU A N 1
ATOM 666 C CA . LEU A 1 85 ? 3.848 0.440 -15.710 1.00 77.31 85 LEU A CA 1
ATOM 667 C C . LEU A 1 85 ? 3.288 0.935 -14.372 1.00 77.31 85 LEU A C 1
ATOM 669 O O . LEU A 1 85 ? 2.208 0.543 -13.938 1.00 77.31 85 LEU A O 1
ATOM 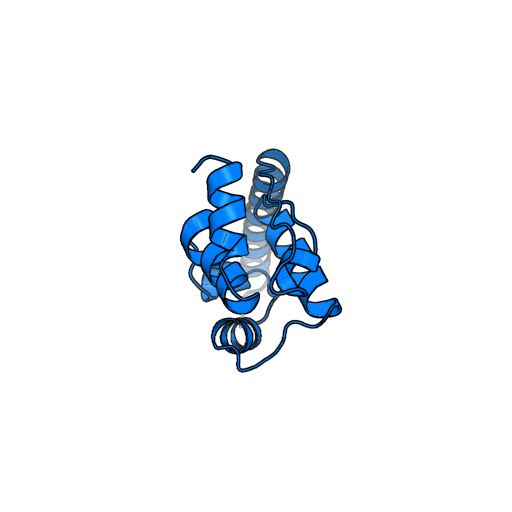673 N N . CYS A 1 86 ? 4.047 1.800 -13.705 1.00 82.56 86 CYS A N 1
ATOM 674 C CA . CYS A 1 86 ? 3.718 2.301 -12.377 1.00 82.56 86 CYS A CA 1
ATOM 675 C C . CYS A 1 86 ? 2.874 3.574 -12.473 1.00 82.56 86 CYS A C 1
ATOM 677 O O . CYS A 1 86 ? 3.366 4.666 -12.200 1.00 82.56 86 CYS A O 1
ATOM 679 N N . VAL A 1 87 ? 1.612 3.443 -12.884 1.00 83.69 87 VAL A N 1
ATOM 680 C CA . VAL A 1 87 ? 0.698 4.589 -12.981 1.00 83.69 87 VAL A CA 1
ATOM 681 C C . VAL A 1 87 ? 0.070 4.868 -11.617 1.00 83.69 87 VAL A C 1
ATOM 683 O O . VAL A 1 87 ? -0.607 4.013 -11.047 1.00 83.69 87 VAL A O 1
ATOM 686 N N . ILE A 1 88 ? 0.273 6.087 -11.114 1.00 87.50 88 ILE A N 1
ATOM 687 C CA . ILE A 1 88 ? -0.382 6.596 -9.907 1.00 87.50 88 ILE A CA 1
ATOM 688 C C . ILE A 1 88 ? -1.143 7.875 -10.245 1.00 87.50 88 ILE A C 1
ATOM 690 O O . ILE A 1 88 ? -0.617 8.758 -10.924 1.00 87.50 88 ILE A O 1
ATOM 694 N N . ARG A 1 89 ? -2.372 7.988 -9.738 1.00 87.50 89 ARG A N 1
ATOM 695 C CA . ARG A 1 89 ? -3.167 9.220 -9.766 1.00 87.50 89 ARG A CA 1
ATOM 696 C C . ARG A 1 89 ? -3.535 9.634 -8.349 1.00 87.50 89 ARG A C 1
ATOM 698 O O . ARG A 1 89 ? -3.682 8.786 -7.472 1.00 87.50 89 ARG A O 1
ATOM 705 N N . PHE A 1 90 ? -3.685 10.936 -8.148 1.00 87.19 90 PHE A N 1
ATOM 706 C CA . PHE A 1 90 ? -4.120 11.498 -6.877 1.00 87.19 90 PHE A CA 1
ATOM 707 C C . PHE A 1 90 ? -5.606 11.828 -6.950 1.00 87.19 90 PHE A C 1
ATOM 709 O O . PHE A 1 90 ? -6.045 12.475 -7.899 1.00 87.19 90 PHE A O 1
ATOM 716 N N . ASP A 1 91 ? -6.355 11.361 -5.959 1.00 85.56 91 ASP A N 1
ATOM 717 C CA . ASP A 1 91 ? -7.763 11.681 -5.763 1.00 85.56 91 ASP A CA 1
ATOM 718 C C . ASP A 1 91 ? -7.936 12.366 -4.403 1.00 85.56 91 ASP A C 1
ATOM 720 O O . ASP A 1 91 ? -8.131 11.735 -3.356 1.00 85.56 91 ASP A O 1
ATOM 724 N N . ASP A 1 92 ? -7.833 13.694 -4.426 1.00 79.31 92 ASP A N 1
ATOM 725 C CA . ASP A 1 92 ? -7.992 14.526 -3.235 1.00 79.31 92 ASP A CA 1
ATOM 726 C C . ASP A 1 92 ? -9.426 14.475 -2.678 1.00 79.31 92 ASP A C 1
ATOM 728 O O . ASP A 1 92 ? -9.628 14.669 -1.475 1.00 79.31 92 ASP A O 1
ATOM 732 N N . THR A 1 93 ? -10.418 14.138 -3.512 1.00 80.75 93 THR A N 1
ATOM 733 C CA . THR A 1 93 ? -11.821 14.002 -3.095 1.00 80.75 93 THR A CA 1
ATOM 734 C C . THR A 1 93 ? -11.979 12.811 -2.159 1.00 80.75 93 THR A C 1
ATOM 736 O O . THR A 1 93 ? -12.519 12.940 -1.056 1.00 80.75 93 THR A O 1
ATOM 739 N N . GLN A 1 94 ? -11.454 11.650 -2.558 1.00 77.00 94 GLN A N 1
ATOM 740 C CA . GLN A 1 94 ? -11.525 10.428 -1.756 1.00 77.00 94 GLN A CA 1
ATOM 741 C C . GLN A 1 94 ? -10.756 10.568 -0.434 1.00 77.00 94 GLN A C 1
ATOM 743 O O . GLN A 1 94 ? -11.219 10.116 0.622 1.00 77.00 94 GLN A O 1
ATOM 748 N N . LYS A 1 95 ? -9.617 11.264 -0.463 1.00 77.19 95 LYS A N 1
ATOM 749 C CA . LYS A 1 95 ? -8.833 11.579 0.735 1.00 77.19 95 LYS A CA 1
ATOM 750 C C . LYS A 1 95 ? -9.604 12.460 1.718 1.00 77.19 95 LYS A C 1
ATOM 752 O O . LYS A 1 95 ? -9.654 12.149 2.909 1.00 77.19 95 LYS A O 1
ATOM 757 N N . ALA A 1 96 ? -10.235 13.529 1.230 1.00 76.56 96 ALA A N 1
ATOM 758 C CA . ALA A 1 96 ? -11.027 14.434 2.059 1.00 76.56 96 ALA A CA 1
ATOM 759 C C . ALA A 1 96 ? -12.226 13.718 2.705 1.00 76.56 96 ALA A C 1
ATOM 761 O O . ALA A 1 96 ? -12.477 13.874 3.904 1.00 76.56 96 ALA A O 1
ATOM 762 N N . LEU A 1 97 ? -12.927 12.875 1.938 1.00 77.56 97 LEU A N 1
ATOM 763 C CA . LEU A 1 97 ? -14.038 12.060 2.439 1.00 77.56 97 LEU A CA 1
ATOM 764 C C . LEU A 1 97 ? -13.584 11.100 3.545 1.00 77.56 97 LEU A C 1
ATOM 766 O O . LEU A 1 97 ? -14.202 11.041 4.611 1.00 77.56 97 LEU A O 1
ATOM 770 N N . THR A 1 98 ? -12.470 10.399 3.331 1.00 77.62 98 THR A N 1
ATOM 771 C CA . THR A 1 98 ? -11.923 9.450 4.310 1.00 77.62 98 THR A CA 1
ATOM 772 C C . THR A 1 98 ? -11.476 10.156 5.591 1.00 77.62 98 THR A C 1
ATOM 774 O O . THR A 1 98 ? -11.740 9.675 6.694 1.00 77.62 98 THR A O 1
ATOM 777 N N . GLN A 1 99 ? -10.848 11.329 5.479 1.00 78.44 99 GLN A N 1
ATOM 778 C CA . GLN A 1 99 ? -10.443 12.122 6.640 1.00 78.44 99 GLN A CA 1
ATOM 779 C C . GLN A 1 99 ? -11.649 12.565 7.480 1.00 78.44 99 GLN A C 1
ATOM 781 O O . GLN A 1 99 ? -11.623 12.437 8.706 1.00 78.44 99 GLN A O 1
ATOM 786 N N . LYS A 1 100 ? -12.726 13.025 6.835 1.00 78.00 100 LYS A N 1
ATOM 787 C CA . LYS A 1 100 ? -13.971 13.409 7.515 1.00 78.00 100 LYS A CA 1
ATOM 788 C C . LYS A 1 100 ? -14.621 12.220 8.230 1.00 78.00 100 LYS A C 1
ATOM 790 O O . LYS A 1 100 ? -15.097 12.357 9.360 1.00 78.00 100 LYS A O 1
ATOM 795 N N . ALA A 1 101 ? -14.604 11.043 7.604 1.00 74.94 101 ALA A N 1
ATOM 796 C CA . ALA A 1 101 ? -15.093 9.812 8.218 1.00 74.94 101 ALA A CA 1
ATOM 797 C C . ALA A 1 101 ? -14.264 9.422 9.456 1.00 74.94 101 ALA A C 1
ATOM 799 O O . ALA A 1 101 ? -14.840 9.145 10.507 1.00 74.94 101 ALA A O 1
ATOM 800 N N . ARG A 1 102 ? -12.924 9.488 9.379 1.00 80.31 102 ARG A N 1
ATOM 801 C CA . ARG A 1 102 ? -12.026 9.223 10.523 1.00 80.31 102 ARG A CA 1
ATOM 802 C C . ARG A 1 102 ? -12.288 10.168 11.697 1.00 80.31 102 ARG A C 1
ATOM 804 O O . ARG A 1 102 ? -12.401 9.712 12.829 1.00 80.31 102 ARG A O 1
ATOM 811 N N . GLN A 1 103 ? -12.448 11.464 11.429 1.00 79.25 103 GLN A N 1
ATOM 812 C CA . GLN A 1 103 ? -12.802 12.448 12.459 1.00 79.25 103 GLN A CA 1
ATOM 813 C C . GLN A 1 103 ? -14.143 12.116 13.125 1.00 79.25 103 GLN A C 1
ATOM 815 O O . GLN A 1 103 ? -14.259 12.164 14.346 1.00 79.25 103 GLN A O 1
ATOM 820 N N . SER A 1 104 ? -15.142 11.726 12.331 1.00 79.94 104 SER A N 1
ATOM 821 C CA . SER A 1 104 ? -16.466 11.353 12.842 1.00 79.94 104 SER A CA 1
ATOM 822 C C . SER A 1 104 ? -16.409 10.101 13.728 1.00 79.94 104 SER A C 1
ATOM 824 O O . SER A 1 104 ? -17.037 10.068 14.783 1.00 79.94 104 SER A O 1
ATOM 826 N N . LEU A 1 105 ? -15.620 9.093 13.342 1.00 79.81 105 LEU A N 1
ATOM 827 C CA . LEU A 1 105 ? -15.420 7.874 14.132 1.00 79.81 105 LEU A CA 1
ATOM 828 C C . LEU A 1 105 ? -14.699 8.146 15.454 1.00 79.81 105 LEU A C 1
ATOM 830 O O . LEU A 1 105 ? -15.085 7.581 16.472 1.00 79.81 105 LEU A O 1
ATOM 834 N N . GLU A 1 106 ? -13.700 9.029 15.467 1.00 80.38 106 GLU A N 1
ATOM 835 C CA . GLU A 1 106 ? -13.000 9.398 16.701 1.00 80.38 106 GLU A CA 1
ATOM 836 C C . GLU A 1 106 ? -13.927 10.149 17.671 1.00 80.38 106 GLU A C 1
ATOM 838 O O . GLU A 1 106 ? -13.927 9.865 18.868 1.00 80.38 106 GLU A O 1
ATOM 843 N N . ILE A 1 107 ? -14.803 11.024 17.161 1.00 80.12 107 ILE A N 1
ATOM 844 C CA . ILE A 1 107 ? -15.848 11.673 17.972 1.00 80.12 107 ILE A CA 1
ATOM 845 C C . ILE A 1 107 ? -16.789 10.625 18.584 1.00 80.12 107 ILE A C 1
ATOM 847 O O . ILE A 1 107 ? -17.118 10.705 19.768 1.00 80.12 107 ILE A O 1
ATOM 851 N N . ILE A 1 108 ? -17.231 9.639 17.797 1.00 81.44 108 ILE A N 1
ATOM 852 C CA . ILE A 1 108 ? -18.093 8.555 18.293 1.00 81.44 108 ILE A CA 1
ATOM 853 C C . ILE A 1 108 ? -17.357 7.737 19.355 1.00 81.44 108 ILE A C 1
ATOM 855 O O . ILE A 1 108 ? -17.908 7.504 20.427 1.00 81.44 108 ILE A O 1
ATOM 859 N N . ARG A 1 109 ? -16.105 7.347 19.096 1.00 76.38 109 ARG A N 1
ATOM 860 C CA . ARG A 1 109 ? -15.270 6.602 20.041 1.00 76.38 109 ARG A CA 1
ATOM 861 C C . ARG A 1 109 ? -15.156 7.334 21.377 1.00 76.38 109 ARG A C 1
ATOM 863 O O . ARG A 1 109 ? -15.410 6.723 22.406 1.00 76.38 109 ARG A O 1
ATOM 870 N N . GLN A 1 110 ? -14.836 8.628 21.371 1.00 79.31 110 GLN A N 1
ATOM 871 C CA . GLN A 1 110 ? -14.734 9.431 22.595 1.00 79.31 110 GLN A CA 1
ATOM 872 C C . GLN A 1 110 ? -16.051 9.461 23.379 1.00 79.31 110 GLN A C 1
ATOM 874 O O . GLN A 1 110 ? -16.039 9.290 24.597 1.00 79.31 110 GLN A O 1
ATOM 879 N N . LYS A 1 111 ? -17.187 9.611 22.686 1.00 81.62 111 LYS A N 1
ATOM 880 C CA . LYS A 1 111 ? -18.517 9.558 23.312 1.00 81.62 111 LYS A CA 1
ATOM 881 C C . LYS A 1 111 ? -18.815 8.189 23.926 1.00 81.62 111 LYS A C 1
ATOM 883 O O . LYS A 1 111 ? -19.342 8.129 25.028 1.00 81.62 111 LYS A O 1
ATOM 888 N N . VAL A 1 112 ? -18.462 7.096 23.249 1.00 78.1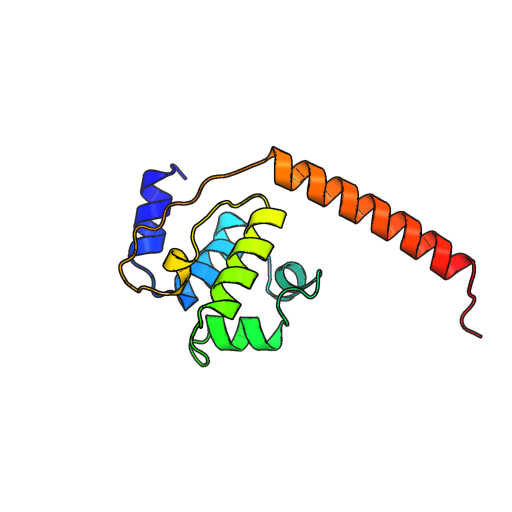9 112 VAL A N 1
ATOM 889 C CA . VAL A 1 112 ? -18.648 5.733 23.775 1.00 78.19 112 VAL A CA 1
ATOM 890 C C . VAL A 1 112 ? -17.784 5.500 25.018 1.00 78.19 112 VAL A C 1
ATOM 892 O O . VAL A 1 112 ? -18.293 4.991 26.012 1.00 78.19 112 VAL A O 1
ATOM 895 N N . THR A 1 113 ? -16.517 5.926 25.017 1.00 70.56 113 THR A N 1
ATOM 896 C CA . THR A 1 113 ? -15.625 5.791 26.184 1.00 70.56 113 THR A CA 1
ATOM 897 C C . THR A 1 113 ? -16.122 6.575 27.404 1.00 70.56 113 THR A C 1
ATOM 899 O O . THR A 1 113 ? -15.887 6.159 28.531 1.00 70.56 113 THR A O 1
ATOM 902 N N . GLN A 1 114 ? -16.838 7.687 27.209 1.00 64.12 114 GLN A N 1
ATOM 903 C CA . GLN A 1 114 ? -17.472 8.430 28.309 1.00 64.12 114 GLN A CA 1
ATOM 904 C C . GLN A 1 114 ? -18.700 7.716 28.893 1.00 64.12 114 GLN A C 1
ATOM 906 O O . GLN A 1 114 ? -19.040 7.940 30.051 1.00 64.12 114 GLN A O 1
ATOM 911 N N . LEU A 1 115 ? -19.371 6.871 28.104 1.00 64.62 115 LEU A N 1
ATOM 912 C CA . LEU A 1 115 ? -20.586 6.154 28.508 1.00 64.62 115 LEU A CA 1
ATOM 913 C C . LEU A 1 115 ? -20.299 4.798 29.164 1.00 64.62 115 LEU A C 1
ATOM 915 O O . LEU A 1 115 ? -21.169 4.260 29.844 1.00 64.62 115 LEU A O 1
ATOM 919 N N . VAL A 1 116 ? -19.097 4.251 28.980 1.00 58.12 116 VAL A N 1
ATOM 920 C CA . VAL A 1 116 ? -18.660 3.000 29.608 1.00 58.12 116 VAL A CA 1
ATOM 921 C C . VAL A 1 116 ? -17.429 3.301 30.464 1.00 58.12 116 VAL A C 1
ATOM 923 O O . VAL A 1 116 ? -16.307 3.231 29.954 1.00 58.12 116 VAL A O 1
ATOM 926 N N . PRO A 1 117 ? -17.596 3.669 31.749 1.00 52.66 117 PRO A N 1
ATOM 927 C CA . PRO A 1 117 ? -16.453 3.757 32.635 1.00 52.66 117 PRO A CA 1
ATOM 928 C C . PRO A 1 117 ? -15.875 2.351 32.765 1.00 52.66 117 PRO A C 1
ATOM 930 O O . PRO A 1 117 ? -16.579 1.401 33.102 1.00 52.66 117 PRO A O 1
ATOM 933 N N . ILE A 1 118 ? -14.590 2.220 32.450 1.00 57.62 118 ILE A N 1
ATOM 934 C CA . ILE A 1 118 ? -13.824 1.028 32.791 1.00 57.62 118 ILE A CA 1
ATOM 935 C C . ILE A 1 118 ? -13.693 1.056 34.319 1.00 57.62 118 ILE A C 1
ATOM 937 O O . ILE A 1 118 ? -12.840 1.767 34.848 1.00 57.62 118 ILE A O 1
ATOM 941 N N . THR A 1 119 ? -14.607 0.380 35.012 1.00 47.00 119 THR A N 1
ATOM 942 C CA . THR A 1 119 ? -14.429 -0.073 36.401 1.00 47.00 119 THR A CA 1
ATOM 943 C C . THR A 1 119 ? -13.687 -1.393 36.412 1.00 47.00 119 THR A C 1
ATOM 945 O O . THR A 1 119 ? -14.093 -2.271 35.614 1.00 47.00 119 THR A O 1
#

Secondary structure (DSSP, 8-state):
--HHHHHHHHHTS-HHHHHHHIIIIIS---HHHHTTTSSS-HHHHHHHHTTSS---HHHHHHHHHHHHHTTEEE-THHHH-TT----EEE-HHHHHHHHHHHHHHHHHHHHHHHHS---

pLDDT: mean 86.88, std 10.35, range [47.0, 97.62]